Protein AF-A0A1Q3ALI3-F1 (afdb_monomer)

Mean predicted aligned error: 5.11 Å

InterPro domains:
  IPR027806 Harbinger transposase-derived nuclease domain [PF13359] (9-99)
  IPR045249 Putative nuclease HARBI1-like [PTHR22930] (8-102)

Radius of gyration: 17.32 Å; Cα contacts (8 Å, |Δi|>4): 87; chains: 1; bounding box: 38×37×40 Å

Sequence (116 aa):
PSNNFPFPPPGKYYLCDAAYTNTRGFMVPYRNVRYWLGDFRRRRAMTKEEKFNHAHAKLRNVIERAYGVLKARFPILDKMAPYPFNVQRNVVIACFAVNNFIRKEKINDELFAQYE

Secondary structure (DSSP, 8-state):
----PPPPPTT--EE--TTS--BTTEE-PPTTS---TTHHHHS---SHHHHHHHHHHHHHHHHHHHHHHHHHH-GGGTS--S--HHHHHHHHHHHHHHHHHHHHTT---HHHHHH-

Foldseek 3Di:
DPPPPDQDPPPAADQDEPPDDDDVRHDYADPPEDADLVVCPVPHQDDPRSVVSNVSNVVVLVVVLLVVLLCVVPVCVVVPDPDDPVVVVVVVVVSVVVSVVCVVVVPDDVSVVVRD

pLDDT: mean 91.14, std 7.44, range [43.66, 96.94]

Solvent-accessible surface area (backbone atoms only — not comparable to full-atom values): 7048 Å² total; per-residue (Å²): 132,97,70,80,77,76,79,53,59,92,97,42,61,41,84,49,56,72,91,53,77,74,46,96,43,34,43,43,56,61,78,101,48,70,44,61,71,73,66,44,74,86,43,75,64,80,50,74,62,29,42,48,17,44,53,51,38,56,55,48,49,54,53,52,29,53,51,48,38,50,32,70,75,36,54,56,75,72,60,64,73,97,59,60,66,72,55,51,52,50,52,53,52,50,56,51,52,52,54,51,47,46,62,70,71,63,56,91,47,68,55,60,70,74,51,111

Organism: Cephalotus follicularis (NCBI:txid3775)

Structure (mmCIF, N/CA/C/O backbone):
data_AF-A0A1Q3ALI3-F1
#
_entry.id   AF-A0A1Q3ALI3-F1
#
loop_
_atom_site.group_PDB
_atom_site.id
_atom_site.type_symbol
_atom_site.label_atom_id
_atom_site.label_alt_id
_atom_site.label_comp_id
_atom_site.label_asym_id
_atom_site.label_entity_id
_atom_site.label_seq_id
_atom_site.pdbx_PDB_ins_code
_atom_site.Cartn_x
_atom_site.Cartn_y
_atom_site.Cartn_z
_atom_site.occupancy
_atom_site.B_iso_or_equiv
_atom_site.auth_seq_id
_atom_site.auth_comp_id
_atom_site.auth_asym_id
_atom_site.auth_atom_id
_atom_site.pdbx_PDB_model_num
ATOM 1 N N . PRO A 1 1 ? -10.361 -18.174 -5.055 1.00 43.66 1 PRO A N 1
ATOM 2 C CA . PRO A 1 1 ? -10.856 -17.661 -3.756 1.00 43.66 1 PRO A CA 1
ATOM 3 C C . PRO A 1 1 ? -11.905 -16.564 -3.985 1.00 43.66 1 PRO A C 1
ATOM 5 O O . PRO A 1 1 ? -11.635 -15.562 -4.637 1.00 43.66 1 PRO A O 1
ATOM 8 N N . SER A 1 2 ? -13.111 -16.842 -3.512 1.00 54.03 2 SER A N 1
ATOM 9 C CA . SER A 1 2 ? -14.432 -16.236 -3.741 1.00 54.03 2 SER A CA 1
ATOM 10 C C . SER A 1 2 ? -14.619 -14.763 -3.322 1.00 54.03 2 SER A C 1
ATOM 12 O O . SER A 1 2 ? -15.712 -14.366 -2.935 1.00 54.03 2 SER A O 1
ATOM 14 N N . ASN A 1 3 ? -13.579 -13.930 -3.397 1.00 61.12 3 ASN A N 1
ATOM 15 C CA . ASN A 1 3 ? -13.610 -12.562 -2.864 1.00 61.12 3 ASN A CA 1
ATOM 16 C C . ASN A 1 3 ? -14.103 -11.498 -3.861 1.00 61.12 3 ASN A C 1
ATOM 18 O O . ASN A 1 3 ? -14.050 -10.318 -3.527 1.00 61.12 3 ASN A O 1
ATOM 22 N N . ASN A 1 4 ? -14.542 -11.880 -5.072 1.00 76.12 4 ASN A N 1
ATOM 23 C CA . ASN A 1 4 ? -15.006 -10.956 -6.123 1.00 76.12 4 ASN A CA 1
ATOM 24 C C . ASN A 1 4 ? -14.089 -9.734 -6.336 1.00 76.12 4 ASN A C 1
ATOM 26 O O . ASN A 1 4 ? -14.557 -8.648 -6.673 1.00 76.12 4 ASN A O 1
ATOM 30 N N . PHE A 1 5 ? -12.775 -9.893 -6.134 1.00 80.00 5 PHE A N 1
ATOM 31 C CA . PHE A 1 5 ? -11.842 -8.800 -6.370 1.00 80.00 5 PHE A CA 1
ATOM 32 C C . PHE A 1 5 ? -11.846 -8.477 -7.871 1.00 80.00 5 PHE A C 1
ATOM 34 O O . PHE A 1 5 ? -11.572 -9.377 -8.674 1.00 80.00 5 PHE A O 1
ATOM 41 N N . PRO A 1 6 ? -12.211 -7.247 -8.270 1.00 88.19 6 PRO A N 1
ATOM 42 C CA . PRO A 1 6 ? -12.427 -6.935 -9.672 1.00 88.19 6 PRO A CA 1
ATOM 43 C C . PRO A 1 6 ? -11.102 -6.951 -10.434 1.00 88.19 6 PRO A C 1
ATOM 45 O O . PRO A 1 6 ? -10.056 -6.597 -9.896 1.00 88.19 6 PRO A O 1
ATOM 48 N N . PHE A 1 7 ? -11.147 -7.324 -11.713 1.00 90.06 7 PHE A N 1
ATOM 49 C CA . PHE A 1 7 ? -10.038 -7.036 -12.620 1.00 90.06 7 PHE A CA 1
ATOM 50 C C . PHE A 1 7 ? -9.946 -5.524 -12.859 1.00 90.06 7 PHE A C 1
ATOM 52 O O . PHE A 1 7 ? -10.977 -4.840 -12.862 1.00 90.06 7 PHE A O 1
ATOM 59 N N . PRO A 1 8 ? -8.738 -4.978 -13.084 1.00 92.19 8 PRO A N 1
ATOM 60 C CA . PRO A 1 8 ? -8.620 -3.568 -13.400 1.00 92.19 8 PRO A CA 1
ATOM 61 C C . PRO A 1 8 ? -9.287 -3.276 -14.757 1.00 92.19 8 PRO A C 1
ATOM 63 O O . PRO A 1 8 ? -9.335 -4.155 -15.626 1.00 92.19 8 PRO A O 1
ATOM 66 N N . PRO A 1 9 ? -9.768 -2.039 -14.979 1.00 93.50 9 PRO A N 1
ATOM 67 C CA . PRO A 1 9 ? -10.317 -1.635 -16.268 1.00 93.50 9 PRO A CA 1
ATOM 68 C C . PRO A 1 9 ? -9.330 -1.860 -17.428 1.00 93.50 9 PRO A C 1
ATOM 70 O O . PRO A 1 9 ? -8.114 -1.848 -17.206 1.00 93.50 9 PRO A O 1
ATOM 73 N N . PRO A 1 10 ? -9.812 -1.998 -18.678 1.00 92.38 10 PRO A N 1
ATOM 74 C CA . PRO A 1 10 ? -8.946 -2.128 -19.846 1.00 92.38 10 PRO A CA 1
ATOM 75 C C . PRO A 1 10 ? -7.868 -1.034 -19.897 1.00 92.38 10 PRO A C 1
ATOM 77 O O . PRO A 1 10 ? -8.152 0.146 -19.707 1.00 92.38 10 PRO A O 1
ATOM 80 N N . GLY A 1 11 ? -6.615 -1.440 -20.121 1.00 91.62 11 GLY A N 1
ATOM 81 C CA . GLY A 1 11 ? -5.461 -0.533 -20.149 1.00 91.62 11 GLY A CA 1
ATOM 82 C C . GLY A 1 11 ? -4.913 -0.127 -18.774 1.00 91.62 11 GLY A C 1
ATOM 83 O O . GLY A 1 11 ? -3.916 0.589 -18.720 1.00 91.62 11 GLY A O 1
ATOM 84 N N . LYS A 1 12 ? -5.508 -0.591 -17.667 1.00 93.25 12 LYS A N 1
ATOM 85 C CA . LYS A 1 12 ? -5.017 -0.352 -16.302 1.00 93.25 12 LYS A CA 1
ATOM 86 C C . LYS A 1 12 ? -4.442 -1.622 -15.680 1.00 93.25 12 LYS A C 1
ATOM 88 O O . LYS A 1 12 ? -4.787 -2.738 -16.060 1.00 93.25 12 LYS A O 1
ATOM 93 N N . TYR A 1 13 ? -3.564 -1.425 -14.701 1.00 93.31 13 TYR A N 1
ATOM 94 C CA . TYR A 1 13 ? -2.896 -2.494 -13.967 1.00 93.31 13 TYR A CA 1
ATOM 95 C C . TYR A 1 13 ? -2.895 -2.177 -12.474 1.00 93.31 13 TYR A C 1
ATOM 97 O O . TYR A 1 13 ? -2.700 -1.025 -12.083 1.00 93.31 13 TYR A O 1
ATOM 105 N N . TYR A 1 14 ? -3.077 -3.201 -11.648 1.00 93.31 14 TYR A N 1
ATOM 106 C CA . TYR A 1 14 ? -2.750 -3.131 -10.232 1.00 93.31 14 TYR A CA 1
ATOM 107 C C . TYR A 1 14 ? -1.243 -3.260 -10.042 1.00 93.31 14 TYR A C 1
ATOM 109 O O . TYR A 1 14 ? -0.599 -4.076 -10.698 1.00 93.31 14 TYR A O 1
ATOM 117 N N . LEU A 1 15 ? -0.691 -2.457 -9.136 1.00 93.88 15 LEU A N 1
ATOM 118 C CA . LEU A 1 15 ? 0.701 -2.565 -8.720 1.00 93.88 15 LEU A CA 1
ATOM 119 C C . LEU A 1 15 ? 0.838 -3.727 -7.732 1.00 93.88 15 LEU A C 1
ATOM 121 O O . LEU A 1 15 ? 0.083 -3.802 -6.761 1.00 93.88 15 LEU A O 1
ATOM 125 N N . CYS A 1 16 ? 1.787 -4.626 -7.960 1.00 92.38 16 CYS A N 1
ATOM 126 C CA . CYS A 1 16 ? 1.933 -5.856 -7.190 1.00 92.38 16 CYS A CA 1
ATOM 127 C C . CYS A 1 16 ? 3.361 -6.054 -6.690 1.00 92.38 16 CYS A C 1
ATOM 129 O O . CYS A 1 16 ? 4.322 -5.493 -7.211 1.00 92.38 16 CYS A O 1
ATOM 131 N N . ASP A 1 17 ? 3.496 -6.867 -5.646 1.00 89.75 17 ASP A N 1
ATOM 132 C CA . ASP A 1 17 ? 4.804 -7.236 -5.112 1.00 89.75 17 ASP A CA 1
ATOM 133 C C . ASP A 1 17 ? 5.503 -8.274 -6.007 1.00 89.75 17 ASP A C 1
ATOM 135 O O . ASP A 1 17 ? 4.850 -9.034 -6.722 1.00 89.75 17 ASP A O 1
ATOM 139 N N . ALA A 1 18 ? 6.830 -8.363 -5.918 1.00 89.31 18 ALA A N 1
ATOM 140 C CA . ALA A 1 18 ? 7.655 -9.327 -6.644 1.00 89.31 18 ALA A CA 1
ATOM 141 C C . ALA A 1 18 ? 7.291 -10.795 -6.341 1.00 89.31 18 ALA A C 1
ATOM 143 O O . ALA A 1 18 ? 7.606 -11.684 -7.141 1.00 89.31 18 ALA A O 1
ATOM 144 N N . ALA A 1 19 ? 6.623 -11.042 -5.208 1.00 89.25 19 ALA A N 1
ATOM 145 C CA . ALA A 1 19 ? 6.093 -12.346 -4.813 1.00 89.25 19 ALA A CA 1
ATOM 146 C C . ALA A 1 19 ? 4.934 -12.835 -5.705 1.00 89.25 19 ALA A C 1
ATOM 148 O O . ALA A 1 19 ? 4.675 -14.035 -5.760 1.00 89.25 19 ALA A O 1
ATOM 149 N N . TYR A 1 20 ? 4.255 -11.933 -6.420 1.00 89.31 20 TYR A N 1
ATOM 150 C CA . TYR A 1 20 ? 3.160 -12.282 -7.322 1.00 89.31 20 TYR A CA 1
ATOM 151 C C . TYR A 1 20 ? 3.664 -12.614 -8.731 1.00 89.31 20 TYR A C 1
ATOM 153 O O . TYR A 1 20 ? 4.775 -12.259 -9.136 1.00 89.31 20 TYR A O 1
ATOM 161 N N . THR A 1 21 ? 2.821 -13.302 -9.499 1.00 87.44 21 THR A N 1
ATOM 162 C CA . THR A 1 21 ? 3.078 -13.590 -10.913 1.00 87.44 21 THR A CA 1
ATOM 163 C C . THR A 1 21 ? 2.739 -12.372 -11.767 1.00 87.44 21 THR A C 1
ATOM 165 O O . THR A 1 21 ? 1.666 -11.790 -11.617 1.00 87.44 21 THR A O 1
ATOM 168 N N . ASN A 1 22 ? 3.623 -12.023 -12.707 1.00 87.75 22 ASN A N 1
ATOM 169 C CA . ASN A 1 22 ? 3.326 -11.016 -13.725 1.00 87.75 22 ASN A CA 1
ATOM 170 C C . ASN A 1 22 ? 2.240 -11.548 -14.666 1.00 87.75 22 ASN A C 1
ATOM 172 O O . ASN A 1 22 ? 2.476 -12.512 -15.393 1.00 87.75 22 ASN A O 1
ATOM 176 N N . THR A 1 23 ? 1.057 -10.947 -14.654 1.00 89.38 23 THR A N 1
ATOM 177 C CA . THR A 1 23 ? -0.056 -11.371 -15.508 1.00 89.38 23 THR A CA 1
ATOM 178 C C . THR A 1 23 ? -0.879 -10.168 -15.940 1.00 89.38 23 THR A C 1
ATOM 180 O O . THR A 1 23 ? -0.748 -9.070 -15.401 1.00 89.38 23 THR A O 1
ATOM 183 N N . ARG A 1 24 ? -1.737 -10.336 -16.946 1.00 88.12 24 ARG A N 1
ATOM 184 C CA . ARG A 1 24 ? -2.561 -9.237 -17.455 1.00 88.12 24 ARG A CA 1
ATOM 185 C C . ARG A 1 24 ? -3.391 -8.630 -16.317 1.00 88.12 24 ARG A C 1
ATOM 187 O O . ARG A 1 24 ? -4.119 -9.335 -15.626 1.00 88.12 24 ARG A O 1
ATOM 194 N N . GLY A 1 25 ? -3.279 -7.313 -16.145 1.00 91.19 25 GLY A N 1
ATOM 195 C CA . GLY A 1 25 ? -3.936 -6.569 -15.068 1.00 91.19 25 GLY A CA 1
ATOM 196 C C . GLY A 1 25 ? -3.145 -6.491 -13.755 1.00 91.19 25 GLY A C 1
ATOM 197 O O . GLY A 1 25 ? -3.518 -5.714 -12.884 1.00 91.19 25 GLY A O 1
ATOM 198 N N . PHE A 1 26 ? -2.029 -7.204 -13.611 1.00 92.56 26 PHE A N 1
ATOM 199 C CA . PHE A 1 26 ? -1.211 -7.196 -12.397 1.00 92.56 26 PHE A CA 1
ATOM 200 C C . PHE A 1 26 ? 0.255 -6.989 -12.763 1.00 92.56 26 PHE A C 1
ATOM 202 O O . PHE A 1 26 ? 0.885 -7.825 -13.405 1.00 92.56 26 PHE A O 1
ATOM 209 N N . MET A 1 27 ? 0.786 -5.841 -12.373 1.00 94.06 27 MET A N 1
ATOM 210 C CA . MET A 1 27 ? 2.108 -5.378 -12.752 1.00 94.06 27 MET A CA 1
ATOM 211 C C . MET A 1 27 ? 3.072 -5.569 -11.585 1.00 94.06 27 MET A C 1
ATOM 213 O O . MET A 1 27 ? 2.889 -4.968 -10.531 1.00 94.06 27 MET A O 1
ATOM 217 N N . VAL A 1 28 ? 4.095 -6.396 -11.793 1.00 95.62 28 VAL A N 1
ATOM 218 C CA . VAL A 1 28 ? 5.163 -6.680 -10.818 1.00 95.62 28 VAL A CA 1
ATOM 219 C C . VAL A 1 28 ? 6.495 -6.113 -11.318 1.00 95.62 28 VAL A C 1
ATOM 221 O O . VAL A 1 28 ? 6.663 -5.944 -12.531 1.00 95.62 28 VAL A O 1
ATOM 224 N N . PRO A 1 29 ? 7.466 -5.829 -10.434 1.00 96.31 29 PRO A N 1
ATOM 225 C CA . PRO A 1 29 ? 8.775 -5.356 -10.863 1.00 96.31 29 PRO A CA 1
ATOM 226 C C . PRO A 1 29 ? 9.566 -6.460 -11.579 1.00 96.31 29 PRO A C 1
ATOM 228 O O . PRO A 1 29 ? 9.370 -7.655 -11.340 1.00 96.31 29 PRO A O 1
ATOM 231 N N . TYR A 1 30 ? 10.515 -6.060 -12.426 1.00 95.12 30 TYR A N 1
ATOM 232 C CA . TYR A 1 30 ? 11.507 -6.976 -12.980 1.00 95.12 30 TYR A CA 1
ATOM 233 C C . TYR A 1 30 ? 12.358 -7.559 -11.852 1.00 95.12 30 TYR A C 1
ATOM 235 O O . TYR A 1 30 ? 12.947 -6.826 -11.052 1.00 95.12 30 TYR A O 1
ATOM 243 N N . ARG A 1 31 ? 12.435 -8.890 -11.805 1.00 92.25 31 ARG A N 1
ATOM 244 C CA . ARG A 1 31 ? 13.272 -9.624 -10.851 1.00 92.25 31 ARG A CA 1
ATOM 245 C C . ARG A 1 31 ? 14.743 -9.508 -11.238 1.00 92.25 31 ARG A C 1
ATOM 247 O O . ARG A 1 31 ? 15.061 -9.376 -12.415 1.00 92.25 31 ARG A O 1
ATOM 254 N N . ASN A 1 32 ? 15.630 -9.587 -10.246 1.00 93.06 32 ASN A N 1
ATOM 255 C CA . ASN A 1 32 ? 17.086 -9.480 -10.422 1.00 93.06 32 ASN A CA 1
ATOM 256 C C . ASN A 1 32 ? 17.544 -8.165 -11.082 1.00 93.06 32 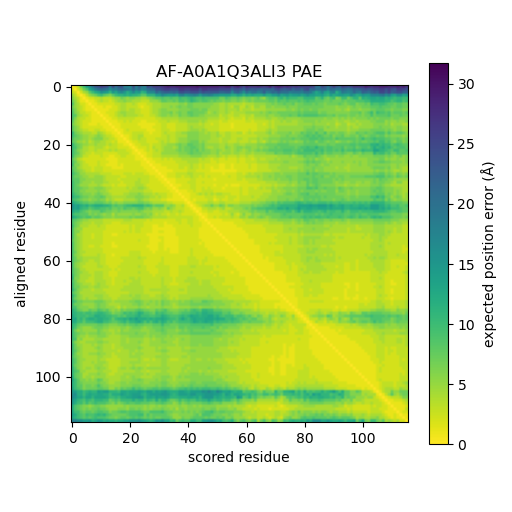ASN A C 1
ATOM 258 O O . ASN A 1 32 ? 18.639 -8.082 -11.630 1.00 93.06 32 ASN A O 1
ATOM 262 N N . VAL A 1 33 ? 16.710 -7.127 -11.013 1.00 95.00 33 VAL A N 1
ATOM 263 C CA . VAL A 1 33 ? 17.009 -5.774 -11.479 1.00 95.00 33 VAL A CA 1
ATOM 264 C C . VAL A 1 33 ? 16.902 -4.834 -10.287 1.00 95.00 33 VAL A C 1
ATOM 266 O O . VAL A 1 33 ? 16.030 -4.999 -9.432 1.00 95.00 33 VAL A O 1
ATOM 269 N N . ARG A 1 34 ? 17.783 -3.832 -10.234 1.00 94.94 34 ARG A N 1
ATOM 270 C CA . ARG A 1 34 ? 17.800 -2.799 -9.191 1.00 94.94 34 ARG A CA 1
ATOM 271 C C . ARG A 1 34 ? 16.395 -2.222 -8.956 1.00 94.94 34 ARG A C 1
ATOM 273 O O . ARG A 1 34 ? 15.692 -1.903 -9.916 1.00 94.94 34 ARG A O 1
ATOM 280 N N . TYR A 1 35 ? 15.989 -2.109 -7.690 1.00 94.50 35 TYR A N 1
ATOM 281 C CA . TYR A 1 35 ? 14.611 -1.761 -7.306 1.00 94.50 35 TYR A CA 1
ATOM 282 C C . TYR A 1 35 ? 14.521 -0.729 -6.175 1.00 94.50 35 TYR A C 1
ATOM 284 O O . TYR A 1 35 ? 13.637 0.126 -6.205 1.00 94.50 35 TYR A O 1
ATOM 292 N N . TRP A 1 36 ? 15.429 -0.757 -5.198 1.00 91.31 36 TRP A N 1
ATOM 293 C CA . TRP A 1 36 ? 15.335 0.121 -4.035 1.00 91.31 36 TRP A CA 1
ATOM 294 C C . TRP A 1 36 ? 15.477 1.593 -4.419 1.00 91.31 36 TRP A C 1
ATOM 296 O O . TRP A 1 36 ? 16.426 1.988 -5.096 1.00 91.31 36 TRP A O 1
ATOM 306 N N . LEU A 1 37 ? 14.557 2.435 -3.931 1.00 91.44 37 LEU A N 1
ATOM 307 C CA . LEU A 1 37 ? 14.560 3.877 -4.211 1.00 91.44 37 LEU A CA 1
ATOM 308 C C . LEU A 1 37 ? 15.877 4.557 -3.817 1.00 91.44 37 LEU A C 1
ATOM 310 O O . LEU A 1 37 ? 16.324 5.479 -4.500 1.00 91.44 37 LEU A O 1
ATOM 314 N N . GLY A 1 38 ? 16.511 4.087 -2.739 1.00 91.12 38 GLY A N 1
ATOM 315 C CA . GLY A 1 38 ? 17.813 4.574 -2.287 1.00 91.12 38 GLY A CA 1
ATOM 316 C C . GLY A 1 38 ? 18.918 4.394 -3.330 1.00 91.12 38 GLY A C 1
ATOM 317 O O . GLY A 1 38 ? 19.720 5.309 -3.529 1.00 91.12 38 GLY A O 1
ATOM 318 N N . ASP A 1 39 ? 18.908 3.282 -4.068 1.00 90.69 39 ASP A N 1
ATOM 319 C CA . ASP A 1 39 ? 19.949 2.956 -5.050 1.00 90.69 39 ASP A CA 1
ATOM 320 C C . ASP A 1 39 ? 19.938 3.912 -6.250 1.00 90.69 39 ASP A C 1
ATOM 322 O O . ASP A 1 39 ? 20.945 4.073 -6.948 1.00 90.69 39 ASP A O 1
ATOM 326 N N . PHE A 1 40 ? 18.801 4.565 -6.498 1.00 91.56 40 PHE A N 1
ATOM 327 C CA . PHE A 1 40 ? 18.636 5.522 -7.586 1.00 91.56 40 PHE A CA 1
ATOM 328 C C . PHE A 1 40 ? 19.024 6.957 -7.209 1.00 91.56 40 PHE A C 1
ATOM 330 O O . PHE A 1 40 ? 19.153 7.793 -8.103 1.00 91.56 40 PHE A O 1
ATOM 337 N N . ARG A 1 41 ? 19.267 7.253 -5.920 1.00 88.88 41 ARG A N 1
ATOM 338 C CA . ARG A 1 41 ? 19.676 8.597 -5.459 1.00 88.88 41 ARG A CA 1
ATOM 339 C C . ARG A 1 41 ? 21.065 8.986 -5.958 1.00 88.88 41 ARG A C 1
ATOM 341 O O . ARG A 1 41 ? 21.286 10.135 -6.316 1.00 88.88 41 ARG A O 1
ATOM 348 N N . ARG A 1 42 ? 21.998 8.029 -5.980 1.00 86.56 42 ARG A N 1
ATOM 349 C CA . ARG A 1 42 ? 23.394 8.254 -6.404 1.00 86.56 42 ARG A CA 1
ATOM 350 C C . ARG A 1 42 ? 23.622 7.975 -7.886 1.00 86.56 42 ARG A C 1
ATOM 352 O O . ARG A 1 42 ? 24.509 8.563 -8.492 1.00 86.56 42 ARG A O 1
ATOM 359 N N . ARG A 1 43 ? 22.840 7.066 -8.475 1.00 90.12 43 ARG A N 1
ATOM 360 C CA . ARG A 1 43 ? 22.985 6.659 -9.875 1.00 90.12 43 ARG A CA 1
ATOM 361 C C . ARG A 1 43 ? 21.620 6.501 -10.524 1.00 90.12 43 ARG A C 1
ATOM 363 O O . ARG A 1 43 ? 20.840 5.644 -10.120 1.00 90.12 43 ARG A O 1
ATOM 370 N N . ARG A 1 44 ? 21.360 7.265 -11.586 1.00 92.12 44 ARG A N 1
ATOM 371 C CA . ARG A 1 44 ? 20.101 7.177 -12.342 1.00 92.12 44 ARG A CA 1
ATOM 372 C C . ARG A 1 44 ? 19.855 5.773 -12.911 1.00 92.12 44 ARG A C 1
ATOM 374 O O . ARG A 1 44 ? 20.793 5.003 -13.122 1.00 92.12 44 ARG A O 1
ATOM 381 N N . ALA A 1 45 ? 18.589 5.459 -13.167 1.00 94.44 45 ALA A N 1
ATOM 382 C CA . ALA A 1 45 ? 18.186 4.259 -13.893 1.00 94.44 45 ALA A CA 1
ATOM 383 C C . ALA A 1 45 ? 18.637 4.347 -15.360 1.00 94.44 45 ALA A C 1
ATOM 385 O O . ALA A 1 45 ? 18.340 5.332 -16.041 1.00 94.44 45 ALA A O 1
ATOM 386 N N . MET A 1 46 ? 19.355 3.332 -15.837 1.00 94.12 46 MET A N 1
ATOM 387 C CA . MET A 1 46 ? 19.974 3.334 -17.164 1.00 94.12 46 MET A CA 1
ATOM 388 C C . MET A 1 46 ? 19.194 2.469 -18.151 1.00 94.12 46 MET A C 1
ATOM 390 O O . MET A 1 46 ? 18.853 2.945 -19.237 1.00 94.12 46 MET A O 1
ATOM 394 N N . THR A 1 47 ? 18.871 1.231 -17.770 1.00 96.69 47 THR A N 1
ATOM 395 C CA . THR A 1 47 ? 18.150 0.294 -18.645 1.00 96.69 47 THR A CA 1
ATOM 396 C C . THR A 1 47 ? 16.642 0.538 -18.614 1.00 96.69 47 THR A C 1
ATOM 398 O O . THR A 1 47 ? 16.122 1.242 -17.742 1.00 96.69 47 THR A O 1
ATOM 401 N N . LYS A 1 48 ? 15.912 -0.036 -19.577 1.00 96.94 48 LYS A N 1
ATOM 402 C CA . LYS A 1 48 ? 14.444 0.043 -19.6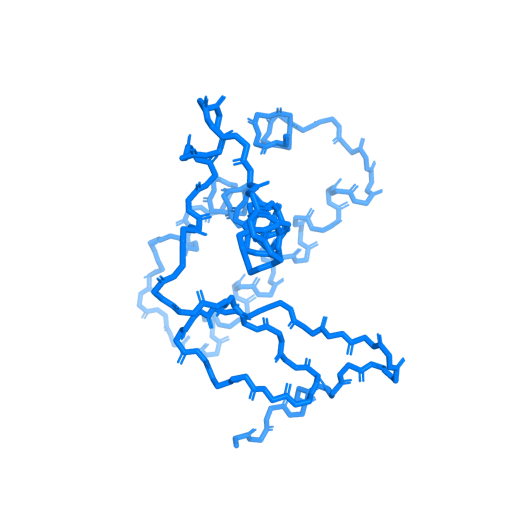04 1.00 96.94 48 LYS A CA 1
ATOM 403 C C . LYS A 1 48 ? 13.822 -0.622 -18.367 1.00 96.94 48 LYS A C 1
ATOM 405 O O . LYS A 1 48 ? 12.871 -0.086 -17.805 1.00 96.94 48 LYS A O 1
ATOM 410 N N . GLU A 1 49 ? 14.405 -1.722 -17.899 1.00 96.62 49 GLU A N 1
ATOM 411 C CA . GLU A 1 49 ? 13.979 -2.474 -16.718 1.00 96.62 49 GLU A CA 1
ATOM 412 C C . GLU A 1 49 ? 14.250 -1.688 -15.436 1.00 96.62 49 GLU A C 1
ATOM 414 O O . GLU A 1 49 ? 13.375 -1.595 -14.583 1.00 96.62 49 GLU A O 1
ATOM 419 N N . GLU A 1 50 ? 15.421 -1.053 -15.312 1.00 96.88 50 GLU A N 1
ATOM 420 C CA . GLU A 1 50 ? 15.717 -0.194 -14.162 1.00 96.88 50 GLU A CA 1
ATOM 421 C C . GLU A 1 50 ? 14.792 1.022 -14.109 1.00 96.88 50 GLU A C 1
ATOM 423 O O . GLU A 1 50 ? 14.343 1.412 -13.034 1.00 96.88 50 GLU A O 1
ATOM 428 N N . LYS A 1 51 ? 14.496 1.640 -15.261 1.00 96.88 51 LYS A N 1
ATOM 429 C CA . LYS A 1 51 ? 13.573 2.784 -15.331 1.00 96.88 51 LYS A CA 1
ATOM 430 C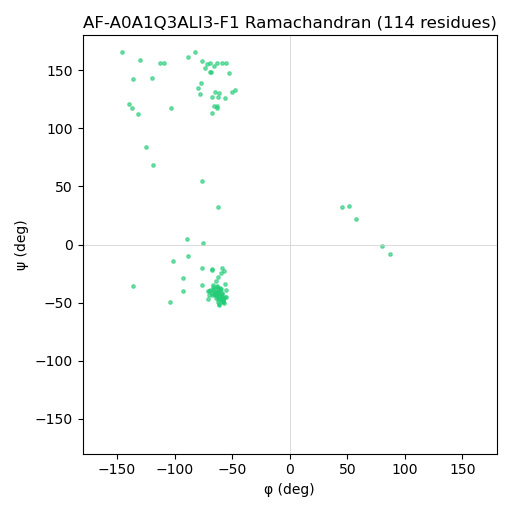 C . LYS A 1 51 ? 12.172 2.368 -14.900 1.00 96.88 51 LYS A C 1
ATOM 432 O O . LYS A 1 51 ? 11.536 3.084 -14.127 1.00 96.88 51 LYS A O 1
ATOM 437 N N . PHE A 1 52 ? 11.727 1.202 -15.361 1.00 95.69 52 PHE A N 1
ATOM 438 C CA . PHE A 1 52 ? 10.461 0.614 -14.951 1.00 95.69 52 PHE A CA 1
ATOM 439 C C . PHE A 1 52 ? 10.434 0.318 -13.448 1.00 95.69 52 PHE A C 1
ATOM 441 O O . PHE A 1 52 ? 9.540 0.795 -12.757 1.00 95.69 52 PHE A O 1
ATOM 448 N N . ASN A 1 53 ? 11.434 -0.390 -12.916 1.00 96.38 53 ASN A N 1
ATOM 449 C CA . ASN A 1 53 ? 11.520 -0.720 -11.494 1.00 96.38 53 ASN A CA 1
ATOM 450 C C . ASN A 1 53 ? 11.590 0.526 -10.612 1.00 96.38 53 ASN A C 1
ATOM 452 O O . ASN A 1 53 ? 10.942 0.572 -9.572 1.00 96.38 53 ASN A O 1
ATOM 456 N N . HIS A 1 54 ? 12.315 1.561 -11.038 1.00 96.00 54 HIS A N 1
ATOM 457 C CA . HIS A 1 54 ? 12.368 2.830 -10.322 1.00 96.00 54 HIS A CA 1
ATOM 458 C C . HIS A 1 54 ? 10.987 3.503 -10.263 1.00 96.00 54 HIS A C 1
ATOM 460 O O . HIS A 1 54 ? 10.576 3.967 -9.200 1.00 96.00 54 HIS A O 1
ATOM 466 N N . ALA A 1 55 ? 10.245 3.535 -11.376 1.00 95.44 55 ALA A N 1
ATOM 467 C CA . ALA A 1 55 ? 8.878 4.057 -11.397 1.00 95.44 55 ALA A CA 1
ATOM 468 C C . ALA A 1 55 ? 7.927 3.206 -10.537 1.00 95.44 55 ALA A C 1
ATOM 470 O O . ALA A 1 55 ? 7.163 3.748 -9.739 1.00 95.44 55 ALA A O 1
ATOM 471 N N . HIS A 1 56 ? 8.031 1.880 -10.636 1.00 95.62 56 HIS A N 1
ATOM 472 C CA . HIS A 1 56 ? 7.272 0.933 -9.824 1.00 95.62 56 HIS A CA 1
ATOM 473 C C . HIS A 1 56 ? 7.515 1.156 -8.325 1.00 95.62 56 HIS A C 1
ATOM 475 O O . HIS A 1 56 ? 6.567 1.293 -7.556 1.00 95.62 56 HIS A O 1
ATOM 481 N N . ALA A 1 57 ? 8.778 1.259 -7.905 1.00 95.00 57 ALA A N 1
ATOM 482 C CA . ALA A 1 57 ? 9.152 1.497 -6.516 1.00 95.00 57 ALA A CA 1
ATOM 483 C C . ALA A 1 57 ? 8.645 2.854 -6.004 1.00 95.00 57 ALA A C 1
ATOM 485 O O . ALA A 1 57 ? 8.187 2.947 -4.868 1.00 95.00 57 ALA A O 1
ATOM 486 N N . LYS A 1 58 ? 8.646 3.903 -6.843 1.00 94.19 58 LYS A N 1
ATOM 487 C CA . LYS A 1 58 ? 8.063 5.209 -6.482 1.00 94.19 58 LYS A CA 1
ATOM 488 C C . LYS A 1 58 ? 6.567 5.106 -6.201 1.00 94.19 58 LYS A C 1
ATOM 490 O O . LYS A 1 58 ? 6.101 5.674 -5.217 1.00 94.19 58 LYS A O 1
ATOM 495 N N . LEU A 1 59 ? 5.828 4.378 -7.039 1.00 94.75 59 LEU A N 1
ATOM 496 C CA . LEU A 1 59 ? 4.396 4.143 -6.835 1.00 94.75 59 LEU A CA 1
ATOM 497 C C . LEU A 1 59 ? 4.146 3.294 -5.582 1.00 94.75 59 LEU A C 1
ATOM 499 O O . LEU A 1 59 ? 3.280 3.631 -4.776 1.00 94.75 59 LEU A O 1
ATOM 503 N N . ARG A 1 60 ? 4.945 2.241 -5.369 1.00 93.44 60 ARG A N 1
ATOM 504 C CA . ARG A 1 60 ? 4.872 1.394 -4.169 1.00 93.44 60 ARG A CA 1
ATOM 505 C C . ARG A 1 60 ? 5.099 2.213 -2.899 1.00 93.44 60 ARG A C 1
ATOM 507 O O . ARG A 1 60 ? 4.330 2.070 -1.958 1.00 93.44 60 ARG A O 1
ATOM 514 N N . ASN A 1 61 ? 6.053 3.139 -2.917 1.00 92.94 61 ASN A N 1
ATOM 515 C CA . ASN A 1 61 ? 6.341 4.021 -1.789 1.00 92.94 61 ASN A CA 1
ATOM 516 C C . ASN A 1 61 ? 5.162 4.940 -1.422 1.00 92.94 61 ASN A C 1
ATOM 518 O O . ASN A 1 61 ? 5.032 5.328 -0.269 1.00 92.94 61 ASN A O 1
ATOM 522 N N . VAL A 1 62 ? 4.283 5.309 -2.362 1.00 92.38 62 VAL A N 1
ATOM 523 C CA . VAL A 1 62 ? 3.041 6.041 -2.026 1.00 92.38 62 VAL A CA 1
ATOM 524 C C . VAL A 1 62 ? 2.086 5.144 -1.238 1.00 92.38 62 VAL A C 1
ATOM 526 O O . VAL A 1 62 ? 1.530 5.568 -0.228 1.00 92.38 62 VAL A O 1
ATOM 529 N N . ILE A 1 63 ? 1.935 3.888 -1.667 1.00 91.56 63 ILE A N 1
ATOM 530 C CA 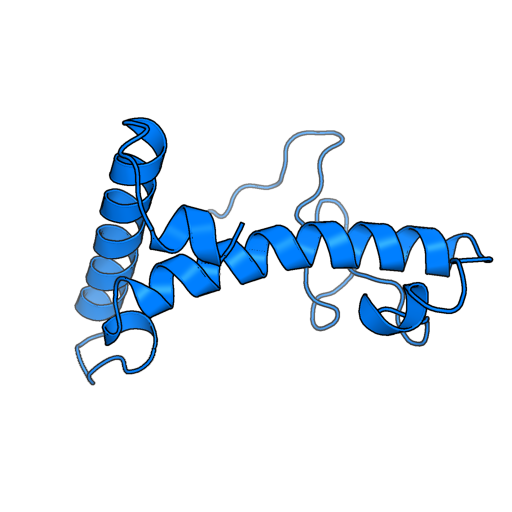. ILE A 1 63 ? 1.105 2.896 -0.975 1.00 91.56 63 ILE A CA 1
ATOM 531 C C . ILE A 1 63 ? 1.670 2.635 0.427 1.00 91.56 63 ILE A C 1
ATOM 533 O O . ILE A 1 63 ? 0.938 2.707 1.407 1.00 91.56 63 ILE A O 1
ATOM 537 N N . GLU A 1 64 ? 2.973 2.381 0.536 1.00 92.19 64 GLU A N 1
ATOM 538 C CA . GLU A 1 64 ? 3.648 2.110 1.810 1.00 92.19 64 GLU A CA 1
ATOM 539 C C . GLU A 1 64 ? 3.505 3.268 2.801 1.00 92.19 64 GLU A C 1
ATOM 541 O O . GLU A 1 64 ? 3.175 3.027 3.961 1.00 92.19 64 GLU A O 1
ATOM 546 N N . ARG A 1 65 ? 3.655 4.522 2.350 1.00 93.38 65 ARG A N 1
ATOM 547 C CA . ARG A 1 65 ? 3.436 5.704 3.200 1.00 93.38 65 ARG A CA 1
ATOM 548 C C . ARG A 1 65 ? 1.989 5.812 3.682 1.00 93.38 65 ARG A C 1
ATOM 550 O O . ARG A 1 65 ? 1.772 6.056 4.865 1.00 93.38 65 ARG A O 1
ATOM 557 N N . ALA A 1 66 ? 1.004 5.522 2.828 1.00 92.44 66 ALA A N 1
ATOM 558 C CA . ALA A 1 66 ? -0.405 5.494 3.233 1.00 92.44 66 ALA A CA 1
ATOM 559 C C . ALA A 1 66 ? -0.697 4.417 4.299 1.00 92.44 66 ALA A C 1
ATOM 561 O O . ALA A 1 66 ? -1.414 4.678 5.268 1.00 92.44 66 ALA A O 1
ATOM 562 N N . TYR A 1 67 ? -0.107 3.223 4.169 1.00 92.06 67 TYR A N 1
ATOM 563 C CA . TYR A 1 67 ? -0.176 2.197 5.216 1.00 92.06 67 TYR A CA 1
ATOM 564 C C . TYR A 1 67 ? 0.570 2.613 6.491 1.00 92.06 67 TYR A C 1
ATOM 566 O O . TYR A 1 67 ? 0.110 2.295 7.587 1.00 92.06 67 TYR A O 1
ATOM 574 N N . GLY A 1 68 ? 1.682 3.341 6.361 1.00 93.81 68 GLY A N 1
ATOM 575 C CA . GLY A 1 68 ? 2.407 3.945 7.479 1.00 93.81 68 GLY A CA 1
ATOM 576 C C . GLY A 1 68 ? 1.515 4.875 8.300 1.00 93.81 68 GLY A C 1
ATOM 577 O O . GLY A 1 68 ? 1.388 4.679 9.507 1.00 93.81 68 GLY A O 1
ATOM 578 N N . VAL A 1 69 ? 0.803 5.796 7.640 1.00 94.50 69 VAL A N 1
ATOM 579 C CA . VAL A 1 69 ? -0.179 6.678 8.297 1.00 94.50 69 VAL A CA 1
ATOM 580 C C . VAL A 1 69 ? -1.265 5.876 9.005 1.00 94.50 69 VAL A C 1
ATOM 582 O O . VAL A 1 69 ? -1.568 6.142 10.165 1.00 94.50 69 VAL A O 1
ATOM 585 N N . LEU A 1 70 ? -1.841 4.876 8.333 1.00 94.56 70 LEU A N 1
ATOM 586 C CA . LEU A 1 70 ? -2.887 4.031 8.914 1.00 94.56 70 LEU A CA 1
ATOM 587 C C . LEU A 1 70 ? -2.420 3.328 10.190 1.00 94.56 70 LEU A C 1
ATOM 589 O O . LEU A 1 70 ? -3.143 3.335 11.183 1.00 94.56 70 LEU A O 1
ATOM 593 N N . LYS A 1 71 ? -1.222 2.737 10.177 1.00 93.44 71 LYS A N 1
ATOM 594 C CA . LYS A 1 71 ? -0.653 2.050 11.343 1.00 93.44 71 LYS A CA 1
ATOM 595 C C . LYS A 1 71 ? -0.282 3.012 12.468 1.00 93.44 71 LYS A C 1
ATOM 597 O O . LYS A 1 71 ? -0.518 2.690 13.627 1.00 93.44 71 LYS A O 1
ATOM 602 N N . ALA A 1 72 ? 0.257 4.185 12.135 1.00 94.12 72 ALA A N 1
ATOM 603 C CA . ALA A 1 72 ? 0.570 5.221 13.115 1.00 94.12 72 ALA A CA 1
ATOM 604 C C . ALA A 1 72 ? -0.702 5.757 13.791 1.00 94.12 72 ALA A C 1
ATOM 606 O O . ALA A 1 72 ? -0.740 5.913 15.008 1.00 94.12 72 ALA A O 1
ATOM 607 N N . ARG A 1 73 ? -1.767 5.977 13.010 1.00 94.62 73 ARG A N 1
ATOM 608 C CA . ARG A 1 73 ? -3.069 6.440 13.507 1.00 94.62 73 ARG A CA 1
ATOM 609 C C . ARG A 1 73 ? -3.797 5.372 14.316 1.00 94.62 73 ARG A C 1
ATOM 611 O O . ARG A 1 73 ? -4.432 5.681 15.319 1.00 94.62 73 ARG A O 1
ATOM 618 N N . PHE A 1 74 ? -3.726 4.120 13.871 1.00 95.31 74 PHE A N 1
ATOM 619 C CA . PHE A 1 74 ? -4.433 2.994 14.472 1.00 95.31 74 PHE A CA 1
ATOM 620 C C . PHE A 1 74 ? -3.451 1.874 14.840 1.00 95.31 74 PHE A C 1
ATOM 622 O O . PHE A 1 74 ? -3.327 0.897 14.095 1.00 95.31 74 PHE A O 1
ATOM 629 N N . PRO A 1 75 ? -2.802 1.947 16.018 1.00 94.31 75 PRO A N 1
ATOM 630 C CA . PRO A 1 75 ? -1.825 0.945 16.457 1.00 94.31 75 PRO A CA 1
ATOM 631 C C . PRO A 1 75 ? -2.360 -0.495 16.509 1.00 94.31 75 PRO A C 1
ATOM 633 O O . PRO A 1 75 ? -1.595 -1.450 16.391 1.00 94.31 75 PRO A O 1
ATOM 636 N N . ILE A 1 76 ? -3.682 -0.670 16.624 1.00 94.19 76 ILE A N 1
ATOM 637 C CA . ILE A 1 76 ? -4.360 -1.974 16.542 1.00 94.19 76 ILE A CA 1
ATOM 638 C C . ILE A 1 76 ? -4.133 -2.690 15.199 1.00 94.19 76 ILE A C 1
ATOM 640 O O . ILE A 1 76 ? -4.197 -3.913 15.144 1.00 94.19 76 ILE A O 1
ATOM 644 N N . LEU A 1 77 ? -3.837 -1.958 14.119 1.00 93.12 77 LEU A N 1
ATOM 645 C CA . LEU A 1 77 ? -3.494 -2.550 12.823 1.00 93.12 77 LEU A CA 1
ATOM 646 C C . LEU A 1 77 ? -2.069 -3.110 12.786 1.00 93.12 77 LEU A C 1
ATOM 648 O O . LEU A 1 77 ? -1.763 -3.931 11.923 1.00 93.12 77 LEU A O 1
ATOM 652 N N . ASP A 1 78 ? -1.197 -2.658 13.685 1.00 89.75 78 ASP A N 1
ATOM 653 C CA . ASP A 1 78 ? 0.170 -3.162 13.799 1.00 89.75 78 ASP A CA 1
ATOM 654 C C . ASP A 1 78 ? 0.268 -4.297 14.825 1.00 89.75 78 ASP A C 1
ATOM 656 O O . ASP A 1 78 ? 0.915 -5.313 14.580 1.00 89.75 78 ASP A O 1
ATOM 660 N N . LYS A 1 79 ? -0.452 -4.165 15.945 1.00 87.31 79 LYS A N 1
ATOM 661 C CA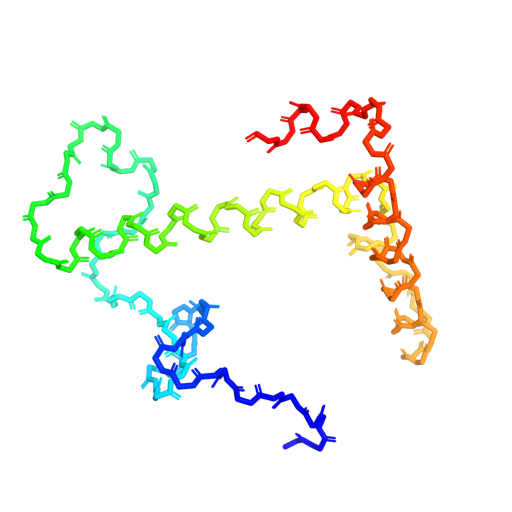 . LYS A 1 79 ? -0.532 -5.164 17.019 1.00 87.31 79 LYS A CA 1
ATOM 662 C C . LYS A 1 79 ? -1.972 -5.639 17.197 1.00 87.31 79 LYS A C 1
ATOM 664 O O . LYS A 1 79 ? -2.620 -5.332 18.198 1.00 87.31 79 LYS A O 1
ATOM 669 N N . MET A 1 80 ? -2.481 -6.362 16.201 1.00 84.75 80 MET A N 1
ATOM 670 C CA . MET A 1 80 ? -3.855 -6.867 16.221 1.00 84.75 80 MET A CA 1
ATOM 671 C C . MET A 1 80 ? -4.037 -7.851 17.382 1.00 84.75 80 MET A C 1
ATOM 673 O O . MET A 1 80 ? -3.377 -8.887 17.443 1.00 84.75 80 MET A O 1
ATOM 677 N N . ALA A 1 81 ? -4.944 -7.524 18.302 1.00 86.81 81 ALA A N 1
ATOM 678 C CA . ALA A 1 81 ? -5.345 -8.432 19.372 1.00 86.81 81 ALA A CA 1
ATOM 679 C C . ALA A 1 81 ? -6.017 -9.692 18.782 1.00 86.81 81 ALA A C 1
ATOM 681 O O . ALA A 1 81 ? -6.557 -9.627 17.672 1.00 86.81 81 ALA A O 1
ATOM 682 N N . PRO A 1 82 ? -6.019 -10.836 19.495 1.00 92.12 82 PRO A N 1
ATOM 683 C CA . PRO A 1 82 ? -6.497 -12.122 18.978 1.00 92.12 82 PRO A CA 1
ATOM 684 C C . PRO A 1 82 ? -8.034 -12.201 18.924 1.00 92.12 82 PRO A C 1
ATOM 686 O O . PRO A 1 82 ? -8.659 -13.098 19.483 1.00 92.12 82 PRO A O 1
ATOM 689 N N . TYR A 1 83 ? -8.666 -11.242 18.251 1.00 93.06 83 TYR A N 1
ATOM 690 C CA . TYR A 1 83 ? -10.095 -11.250 17.996 1.00 93.06 83 TYR A CA 1
ATOM 691 C C . TYR A 1 83 ? -10.464 -12.312 16.956 1.00 93.06 83 TYR A C 1
ATOM 693 O O . TYR A 1 83 ? -9.652 -12.626 16.080 1.00 93.06 83 TYR A O 1
ATOM 701 N N . PRO A 1 84 ? -11.714 -12.801 16.971 1.00 96.25 84 PRO A N 1
ATOM 702 C CA . PRO A 1 84 ? -12.261 -13.584 15.872 1.00 96.25 84 PRO A CA 1
ATOM 703 C C . PRO A 1 84 ? -12.107 -12.873 14.516 1.00 96.25 84 PRO A C 1
ATOM 705 O O . PRO A 1 84 ? -12.167 -11.644 14.422 1.00 96.25 84 PRO A O 1
ATOM 708 N N . PHE A 1 85 ? -11.931 -13.642 13.439 1.00 91.56 85 PHE A N 1
ATOM 709 C CA . PHE A 1 85 ? -11.611 -13.113 12.104 1.00 91.56 85 PHE A CA 1
ATOM 710 C C . PHE A 1 85 ? -12.611 -12.063 11.586 1.00 91.56 85 PHE A C 1
ATOM 712 O O . PHE A 1 85 ? -12.222 -11.054 10.998 1.00 91.56 85 PHE A O 1
ATOM 719 N N . ASN A 1 86 ? -13.908 -12.264 11.830 1.00 95.06 86 ASN A N 1
ATOM 720 C CA . ASN A 1 86 ? -14.955 -11.308 11.458 1.00 95.06 86 ASN A CA 1
ATOM 721 C C . ASN A 1 86 ? -14.763 -9.942 12.137 1.00 95.06 86 ASN A C 1
ATOM 723 O O . ASN A 1 86 ? -14.990 -8.910 11.504 1.00 95.06 86 ASN A O 1
ATOM 727 N N . VAL A 1 87 ? -14.316 -9.934 13.393 1.00 95.19 87 VAL A N 1
ATOM 728 C CA . VAL A 1 87 ? -14.013 -8.713 14.144 1.00 95.19 87 VAL A CA 1
ATOM 729 C C . VAL A 1 87 ? -12.75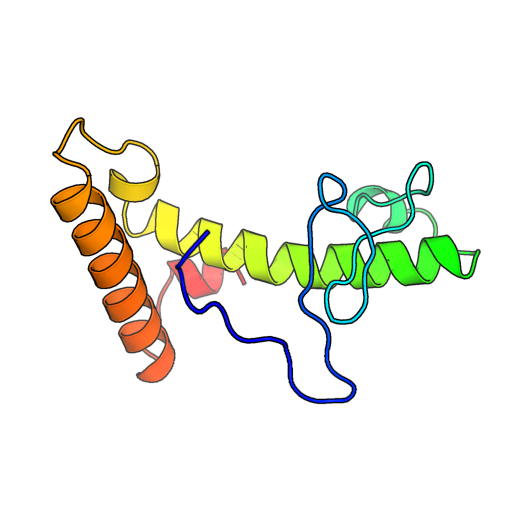3 -8.058 13.588 1.00 95.19 87 VAL A C 1
ATOM 731 O O . VAL A 1 87 ? -12.796 -6.870 13.283 1.00 95.19 87 VAL A O 1
ATOM 734 N N . GLN A 1 88 ? -11.675 -8.815 13.347 1.00 94.00 88 GLN A N 1
ATOM 735 C CA . GLN A 1 88 ? -10.449 -8.274 12.737 1.00 94.00 88 GLN A CA 1
ATOM 736 C C . GLN A 1 88 ? -10.729 -7.597 11.387 1.00 94.00 88 GLN A C 1
ATOM 738 O O . GLN A 1 88 ? -10.286 -6.475 11.141 1.00 94.00 88 GLN A O 1
ATOM 743 N N . ARG A 1 89 ? -11.531 -8.241 10.528 1.00 92.75 89 ARG A N 1
ATOM 744 C CA . ARG A 1 89 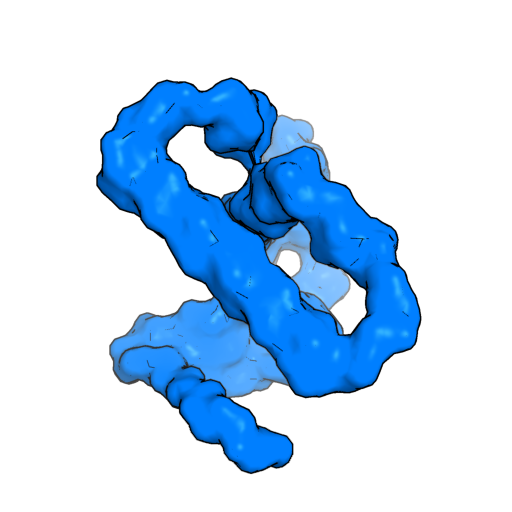? -11.978 -7.671 9.250 1.00 92.75 89 ARG A CA 1
ATOM 745 C C . ARG A 1 89 ? -12.725 -6.351 9.451 1.00 92.75 89 ARG A C 1
ATOM 747 O O . ARG A 1 89 ? -12.441 -5.379 8.756 1.00 92.75 89 ARG A O 1
ATOM 754 N N . ASN A 1 90 ? -13.683 -6.312 10.377 1.00 95.12 90 ASN A N 1
ATOM 755 C CA . ASN A 1 90 ? -14.477 -5.111 10.632 1.00 95.12 90 ASN A CA 1
ATOM 756 C C . ASN A 1 90 ? -13.615 -3.968 11.198 1.00 95.12 90 ASN A C 1
ATOM 758 O O . ASN A 1 90 ? -13.801 -2.825 10.789 1.00 95.12 90 ASN A O 1
ATOM 762 N N . VAL A 1 91 ? -12.642 -4.274 12.066 1.00 95.38 91 VAL A N 1
ATOM 763 C CA . VAL A 1 91 ? -11.655 -3.303 12.571 1.00 95.38 91 VAL A CA 1
ATOM 764 C C . VAL A 1 91 ? -10.863 -2.695 11.415 1.00 95.38 91 VAL A C 1
ATOM 766 O O . VAL A 1 91 ? -10.784 -1.474 11.310 1.00 95.38 91 VAL A O 1
ATOM 769 N N . VAL A 1 92 ? -10.343 -3.524 10.501 1.00 94.19 92 VAL A N 1
ATOM 770 C CA . VAL A 1 92 ? -9.613 -3.040 9.318 1.00 94.19 92 VAL A CA 1
ATOM 771 C C . VAL A 1 92 ? -10.494 -2.107 8.483 1.00 94.19 92 VAL A C 1
ATOM 773 O O . VAL A 1 92 ? -10.071 -1.000 8.160 1.00 94.19 92 VAL A O 1
ATOM 776 N N . ILE A 1 93 ? -11.735 -2.500 8.181 1.00 95.38 93 ILE A N 1
ATOM 777 C CA . ILE A 1 93 ? -12.666 -1.668 7.401 1.00 95.38 93 ILE A CA 1
ATOM 778 C C . ILE A 1 93 ? -12.931 -0.327 8.101 1.00 95.38 93 ILE A C 1
ATOM 780 O O . ILE A 1 93 ? -12.865 0.717 7.451 1.00 95.38 93 ILE A O 1
ATOM 784 N N . ALA A 1 94 ? -13.186 -0.338 9.412 1.00 96.81 94 ALA A N 1
ATOM 785 C CA . ALA A 1 94 ? -13.458 0.870 10.187 1.00 96.81 94 ALA A CA 1
ATOM 786 C C . ALA A 1 94 ? -12.264 1.839 10.178 1.00 96.81 94 ALA A C 1
ATOM 788 O O . ALA A 1 94 ? -12.437 3.019 9.874 1.00 96.81 94 ALA A O 1
ATOM 789 N N . CYS A 1 95 ? -11.046 1.345 10.423 1.00 96.06 95 CYS A N 1
ATOM 790 C CA . CYS A 1 95 ? -9.831 2.162 10.381 1.00 96.06 95 CYS A CA 1
ATOM 791 C C . CYS A 1 95 ? -9.622 2.813 9.005 1.00 96.06 95 CYS A C 1
ATOM 793 O O . CYS A 1 95 ? -9.346 4.011 8.916 1.00 96.06 95 CYS A O 1
ATOM 795 N N . PHE A 1 96 ? -9.797 2.051 7.920 1.00 95.69 96 PHE A N 1
ATOM 796 C CA . PHE A 1 96 ? -9.680 2.584 6.561 1.00 95.69 96 PHE A CA 1
ATOM 797 C C . PHE A 1 96 ? -10.763 3.620 6.248 1.00 95.69 96 PHE A C 1
ATOM 799 O O . PHE A 1 96 ? -10.455 4.661 5.668 1.00 95.69 96 PHE A O 1
ATOM 806 N N . ALA A 1 97 ? -12.014 3.368 6.642 1.00 96.69 97 ALA A N 1
ATOM 807 C CA . ALA A 1 97 ? -13.119 4.297 6.424 1.00 96.69 97 ALA A CA 1
ATOM 808 C C . ALA A 1 97 ? -12.872 5.642 7.122 1.00 96.69 97 ALA A C 1
ATOM 810 O O . ALA A 1 97 ? -12.987 6.688 6.484 1.00 96.69 97 ALA A O 1
ATOM 811 N N . VAL A 1 98 ? -12.454 5.617 8.393 1.00 95.50 98 VAL A N 1
ATOM 812 C CA . VAL A 1 98 ? -12.135 6.832 9.158 1.00 95.50 98 VAL A CA 1
ATOM 813 C C . VAL A 1 98 ? -10.939 7.569 8.550 1.00 95.50 98 VAL A C 1
ATOM 815 O O . VAL A 1 98 ? -11.016 8.775 8.337 1.00 95.50 98 VAL A O 1
ATOM 818 N N . ASN A 1 99 ? -9.854 6.869 8.200 1.00 94.62 99 ASN A N 1
ATOM 819 C CA . ASN A 1 99 ? -8.689 7.504 7.571 1.00 94.62 99 ASN A CA 1
ATOM 820 C C . ASN A 1 99 ? -9.045 8.184 6.238 1.00 94.62 99 ASN A C 1
ATOM 822 O O . ASN A 1 99 ? -8.619 9.308 5.973 1.00 94.62 99 ASN A O 1
ATOM 826 N N . ASN A 1 100 ? -9.848 7.513 5.408 1.00 94.19 100 ASN A N 1
ATOM 827 C CA . ASN A 1 100 ? -10.299 8.053 4.127 1.00 94.19 100 ASN A CA 1
ATOM 828 C C . ASN A 1 100 ? -11.234 9.252 4.310 1.00 94.19 100 ASN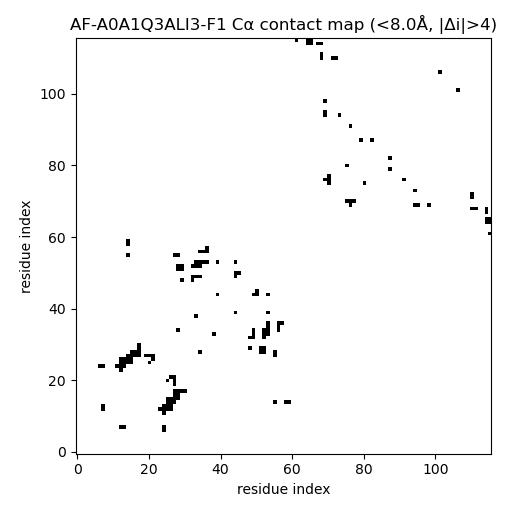 A C 1
ATOM 830 O O . ASN A 1 100 ? -11.152 10.198 3.531 1.00 94.19 100 ASN A O 1
ATOM 834 N N . PHE A 1 101 ? -12.091 9.232 5.335 1.00 94.62 101 PHE A N 1
ATOM 835 C CA . PHE A 1 101 ? -12.934 10.371 5.690 1.00 94.62 101 PHE A CA 1
ATOM 836 C C . PHE A 1 101 ? -12.084 11.591 6.064 1.00 94.62 101 PHE A C 1
ATOM 838 O O . PHE A 1 101 ? -12.233 12.636 5.442 1.00 94.62 101 PHE A O 1
ATOM 845 N N . ILE A 1 102 ? -11.115 11.438 6.975 1.00 92.56 102 ILE A N 1
ATOM 846 C CA . ILE A 1 102 ? -10.202 12.527 7.375 1.00 92.56 102 ILE A CA 1
ATOM 847 C C . ILE A 1 102 ? -9.484 13.113 6.152 1.00 92.56 102 ILE A C 1
ATOM 849 O O . ILE A 1 102 ? -9.436 14.331 5.975 1.00 92.56 102 ILE A O 1
ATOM 853 N N . ARG A 1 103 ? -8.973 12.247 5.265 1.00 90.81 103 ARG A N 1
ATOM 854 C CA . ARG A 1 103 ? -8.300 12.673 4.030 1.00 90.81 103 ARG A CA 1
ATOM 855 C C . ARG A 1 103 ? -9.236 13.439 3.093 1.00 90.81 103 ARG A C 1
ATOM 857 O O . ARG A 1 103 ? -8.817 14.424 2.489 1.00 90.81 103 ARG A O 1
ATOM 864 N N . LYS A 1 104 ? -10.484 12.985 2.953 1.00 93.88 104 LYS A N 1
ATOM 865 C CA . LYS A 1 104 ? -11.491 13.599 2.079 1.00 93.88 104 LYS A CA 1
ATOM 866 C C . LYS A 1 104 ? -11.916 14.978 2.579 1.00 93.88 104 LYS A C 1
ATOM 868 O O . LYS A 1 104 ? -12.018 15.898 1.772 1.00 93.88 104 LYS A O 1
ATOM 873 N N . GLU A 1 105 ? -12.097 15.123 3.887 1.00 94.00 105 GLU A N 1
ATOM 874 C CA . GLU A 1 105 ? -12.496 16.383 4.522 1.00 94.00 105 GLU A CA 1
ATOM 875 C C . GLU A 1 105 ? -11.349 17.405 4.612 1.00 94.00 105 GLU A C 1
ATOM 877 O O . GLU A 1 105 ? -11.543 18.506 5.118 1.00 94.00 105 GLU A O 1
ATOM 882 N N . LYS A 1 106 ? -10.153 17.071 4.095 1.00 83.31 106 LYS A N 1
ATOM 883 C CA . LYS A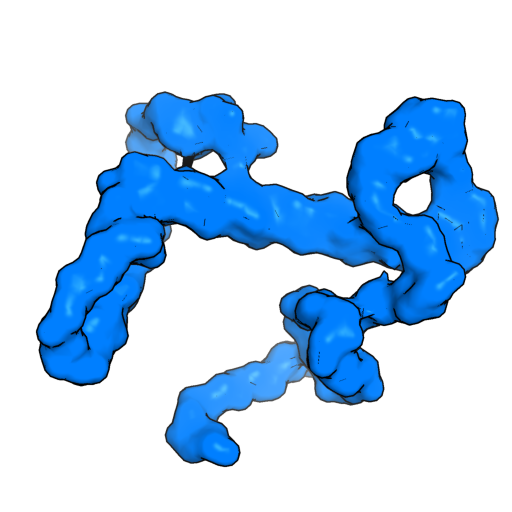 1 106 ? -8.961 17.941 4.078 1.00 83.31 106 LYS A CA 1
ATOM 884 C C . LYS A 1 106 ? -8.631 18.522 5.455 1.00 83.31 106 LYS A C 1
ATOM 886 O O . LYS A 1 106 ? -8.141 19.645 5.563 1.00 83.31 106 LYS A O 1
ATOM 891 N N . ILE A 1 107 ? -8.905 17.749 6.501 1.00 82.94 107 ILE A N 1
ATOM 892 C CA . ILE A 1 107 ? -8.545 18.114 7.865 1.00 82.94 107 ILE A CA 1
ATOM 893 C C . ILE A 1 107 ? -7.022 18.224 7.907 1.00 82.94 107 ILE A C 1
ATOM 895 O O . ILE A 1 107 ? -6.325 17.334 7.412 1.00 82.94 107 ILE A O 1
ATOM 899 N N . ASN A 1 108 ? -6.511 19.329 8.453 1.00 85.06 108 ASN A N 1
ATOM 900 C CA . ASN A 1 108 ? -5.077 19.466 8.654 1.00 85.06 108 ASN A CA 1
ATOM 901 C C . ASN A 1 108 ? -4.630 18.384 9.638 1.00 85.06 108 ASN A C 1
ATOM 903 O O . ASN A 1 108 ? -5.108 18.336 10.770 1.00 85.06 108 ASN A O 1
ATOM 907 N N . ASP A 1 109 ? -3.764 17.495 9.176 1.00 89.12 109 ASP A N 1
ATOM 908 C CA . ASP A 1 109 ? -3.463 16.260 9.871 1.00 89.12 109 ASP A CA 1
ATOM 909 C C . ASP A 1 109 ? -1.960 16.007 9.840 1.00 89.12 109 ASP A C 1
ATOM 911 O O . ASP A 1 109 ? -1.347 15.846 8.781 1.00 89.12 109 ASP A O 1
ATOM 915 N N . GLU A 1 110 ? -1.373 15.983 11.031 1.00 91.44 110 GLU A N 1
ATOM 916 C CA . GLU A 1 110 ? 0.070 15.874 11.220 1.00 91.44 110 GLU A CA 1
ATOM 917 C C . GLU A 1 110 ? 0.626 14.548 10.695 1.00 91.44 110 GLU A C 1
ATOM 919 O O . GLU A 1 110 ? 1.744 14.512 10.185 1.00 91.44 110 GLU A O 1
ATOM 924 N N . LEU A 1 111 ? -0.159 13.464 10.748 1.00 91.44 111 LEU A N 1
ATOM 925 C CA . LEU A 1 111 ? 0.279 12.167 10.237 1.00 91.44 111 LEU A CA 1
ATOM 926 C C . LEU A 1 111 ? 0.353 12.181 8.711 1.00 91.44 111 LEU A C 1
ATOM 928 O O . LEU A 1 111 ? 1.304 11.642 8.151 1.00 91.44 111 LEU A O 1
ATOM 932 N N . PHE A 1 112 ? -0.597 12.820 8.022 1.00 91.06 112 PHE A N 1
ATOM 933 C CA . PHE A 1 112 ? -0.452 13.030 6.580 1.00 91.06 112 PHE A CA 1
ATOM 934 C C . PHE A 1 112 ? 0.748 13.931 6.270 1.00 91.06 112 PHE A C 1
ATOM 936 O O . PHE A 1 112 ? 1.542 13.580 5.406 1.00 91.06 112 PHE A O 1
ATOM 943 N N . ALA A 1 113 ? 0.951 15.026 7.006 1.00 88.56 113 ALA A N 1
ATOM 944 C CA . ALA A 1 113 ? 2.088 15.920 6.768 1.00 88.56 113 ALA A CA 1
ATOM 945 C C . ALA A 1 113 ? 3.457 15.248 6.993 1.00 88.56 113 ALA A C 1
ATOM 947 O O . ALA A 1 113 ? 4.412 15.537 6.278 1.00 88.56 113 ALA A O 1
ATOM 948 N N . GLN A 1 114 ? 3.565 14.353 7.977 1.00 89.50 114 GLN A N 1
ATOM 949 C CA . GLN A 1 114 ? 4.816 13.670 8.308 1.00 89.50 114 GLN A CA 1
ATOM 950 C C . GLN A 1 114 ? 5.171 12.554 7.314 1.00 89.50 114 GLN A C 1
ATOM 952 O O . GLN A 1 114 ? 6.352 12.292 7.079 1.00 89.50 114 GLN A O 1
ATOM 957 N N . TYR A 1 115 ? 4.168 11.855 6.781 1.00 85.00 115 TYR A N 1
ATOM 958 C CA . TYR A 1 115 ? 4.375 10.663 5.957 1.00 85.00 115 TYR A CA 1
ATOM 959 C C . TYR A 1 115 ? 4.230 10.918 4.451 1.00 85.00 115 TYR A C 1
ATOM 961 O O . TYR A 1 115 ? 4.615 10.042 3.677 1.00 85.00 115 TYR A O 1
ATOM 969 N N . GLU A 1 116 ? 3.673 12.046 4.000 1.00 75.12 116 GLU A N 1
ATOM 970 C CA . GLU A 1 116 ? 3.555 12.369 2.565 1.00 75.12 116 GLU A CA 1
ATOM 971 C C . GLU A 1 116 ? 4.839 12.923 1.950 1.00 75.12 116 GLU A C 1
ATOM 973 O O . GLU A 1 116 ? 5.193 12.372 0.871 1.00 75.12 116 GLU A O 1
#